Protein AF-A0A9P0K030-F1 (afdb_monomer_lite)

Radius of gyration: 20.43 Å; chains: 1; bounding box: 32×30×59 Å

Foldseek 3Di:
DDEAEDCPPCCQPPCPNHVLNVLVPDVVCVPYHYHYDCVVVVCVVCVVVVVVVVVVVVVVLVVLVVDPVSLVVQLVVCVVVVHPDSGDDDPDDDDPDPDD

Secondar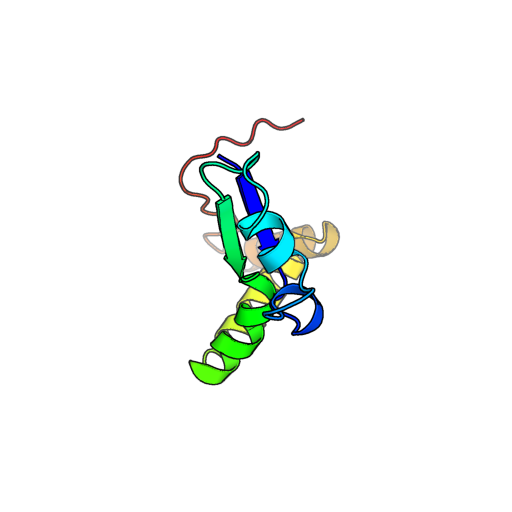y structure (DSSP, 8-state):
-EEEEE---HHHH-TTT-HHHHHHH-TT-TTEEEEE-HHHHHHHHHHHTT-HHHHHHHHHHHHHHH-HHHHHHHHHHHHHTT-S--S-----SS------

Organism: Acanthoscelides obtectus (NCBI:txid200917)

pLDDT: mean 80.6, std 14.4, range [33.12, 94.44]

Structure (mmCIF, N/CA/C/O backbone):
data_AF-A0A9P0K030-F1
#
_entry.id   AF-A0A9P0K030-F1
#
loop_
_atom_site.group_PDB
_atom_site.id
_atom_site.type_symbol
_atom_site.label_atom_id
_atom_site.label_alt_id
_atom_site.label_comp_id
_atom_site.label_asym_id
_atom_site.label_entity_id
_atom_site.label_seq_id
_atom_site.pdbx_PDB_ins_code
_atom_site.Cartn_x
_atom_site.Cartn_y
_atom_site.Cartn_z
_atom_site.occupancy
_atom_site.B_iso_or_equiv
_atom_site.auth_seq_id
_atom_site.auth_comp_id
_atom_site.auth_asym_id
_atom_site.auth_atom_id
_atom_site.pdbx_PDB_model_num
ATOM 1 N N . MET A 1 1 ? 2.141 12.245 -23.106 1.00 69.62 1 MET A N 1
ATOM 2 C CA . MET A 1 1 ? 2.811 11.379 -22.114 1.00 69.62 1 MET A CA 1
ATOM 3 C C . MET A 1 1 ? 1.877 10.221 -21.808 1.00 69.62 1 MET A C 1
ATOM 5 O O . MET A 1 1 ? 0.717 10.486 -21.515 1.00 69.62 1 MET A O 1
ATOM 9 N N . VAL A 1 2 ? 2.336 8.976 -21.950 1.00 84.75 2 VAL A N 1
ATOM 10 C CA . VAL A 1 2 ? 1.518 7.771 -21.722 1.00 84.75 2 VAL A CA 1
ATOM 11 C C . VAL A 1 2 ? 2.157 6.950 -20.614 1.00 84.75 2 VAL A C 1
ATOM 13 O O . VAL A 1 2 ? 3.331 6.599 -20.702 1.00 84.75 2 VAL A O 1
ATOM 16 N N . GLY A 1 3 ? 1.385 6.683 -19.562 1.00 86.75 3 GLY A N 1
ATOM 17 C CA . GLY A 1 3 ? 1.799 5.862 -18.431 1.00 86.75 3 GLY A CA 1
ATOM 18 C C . GLY A 1 3 ? 1.110 4.503 -18.469 1.00 86.75 3 GLY A C 1
ATOM 19 O O . GLY A 1 3 ? -0.115 4.445 -18.536 1.00 86.75 3 GLY A O 1
ATOM 20 N N . LEU A 1 4 ? 1.882 3.422 -18.389 1.00 86.62 4 LEU A N 1
ATOM 21 C CA . LEU A 1 4 ? 1.380 2.061 -18.224 1.00 86.62 4 LEU A CA 1
ATOM 22 C C . LEU A 1 4 ? 1.841 1.522 -16.872 1.00 86.62 4 LEU A C 1
ATOM 24 O O . LEU A 1 4 ? 3.036 1.504 -16.584 1.00 86.62 4 LEU A O 1
ATOM 28 N N . THR A 1 5 ? 0.914 1.047 -16.047 1.00 87.38 5 THR A N 1
ATOM 29 C CA . THR A 1 5 ? 1.260 0.329 -14.816 1.00 87.38 5 THR A CA 1
ATOM 30 C C . THR A 1 5 ? 1.042 -1.164 -15.030 1.00 87.38 5 THR A C 1
ATOM 32 O O . THR A 1 5 ? -0.053 -1.576 -15.401 1.00 87.38 5 THR A O 1
ATOM 35 N N . THR A 1 6 ? 2.069 -1.983 -14.802 1.00 86.75 6 THR A N 1
ATOM 36 C CA . THR A 1 6 ? 1.999 -3.445 -14.977 1.00 86.75 6 THR A CA 1
ATOM 37 C C . THR A 1 6 ? 2.311 -4.169 -13.679 1.00 86.75 6 THR A C 1
ATOM 39 O O . THR A 1 6 ? 3.106 -3.691 -12.877 1.00 86.75 6 THR A O 1
ATOM 42 N N . ASP A 1 7 ? 1.736 -5.349 -13.468 1.00 81.94 7 ASP A N 1
ATOM 43 C CA . ASP A 1 7 ? 2.058 -6.222 -12.330 1.00 81.94 7 ASP A CA 1
ATOM 44 C C . ASP A 1 7 ? 3.469 -6.843 -12.410 1.00 81.94 7 ASP A C 1
ATOM 46 O O . ASP A 1 7 ? 3.914 -7.516 -11.479 1.00 81.94 7 ASP A O 1
ATOM 50 N N . GLY A 1 8 ? 4.206 -6.576 -13.494 1.00 80.69 8 GLY A N 1
ATOM 51 C CA . GLY A 1 8 ? 5.552 -7.083 -13.744 1.00 80.69 8 GLY A CA 1
ATOM 52 C C . GLY A 1 8 ? 5.601 -8.568 -14.071 1.00 80.69 8 GLY A C 1
ATOM 53 O O . GLY A 1 8 ? 6.689 -9.142 -14.066 1.00 80.69 8 GLY A O 1
ATOM 54 N N . ALA A 1 9 ? 4.457 -9.202 -14.351 1.00 85.81 9 ALA A N 1
ATOM 55 C CA . ALA A 1 9 ? 4.436 -10.579 -14.811 1.00 85.81 9 ALA A CA 1
ATOM 56 C C . ALA A 1 9 ? 5.303 -10.715 -16.077 1.00 85.81 9 ALA A C 1
ATOM 58 O O . ALA A 1 9 ? 5.222 -9.850 -16.955 1.00 85.81 9 ALA A O 1
ATOM 59 N N . PRO A 1 10 ? 6.088 -11.797 -16.238 1.00 85.88 10 PRO A N 1
ATOM 60 C CA . PRO A 1 10 ? 6.929 -11.993 -17.423 1.00 85.88 10 PRO A CA 1
ATOM 61 C C . PRO A 1 10 ? 6.170 -11.869 -18.753 1.00 85.88 10 PRO A C 1
ATOM 63 O O . PRO A 1 10 ? 6.724 -11.392 -19.737 1.00 85.88 10 PRO A O 1
ATOM 66 N N . ALA A 1 11 ? 4.881 -12.226 -18.772 1.00 89.69 11 ALA A N 1
ATOM 67 C CA . ALA A 1 11 ? 4.009 -12.044 -19.931 1.00 89.69 11 ALA A CA 1
ATOM 68 C C . ALA A 1 11 ? 3.771 -10.563 -20.299 1.00 89.69 11 ALA A C 1
ATOM 70 O O . ALA A 1 11 ? 3.578 -10.253 -21.469 1.00 89.69 11 ALA A O 1
ATOM 71 N N . MET A 1 12 ? 3.806 -9.654 -19.319 1.00 89.81 12 MET A N 1
ATOM 72 C CA . MET A 1 12 ? 3.615 -8.209 -19.488 1.00 89.81 12 MET A CA 1
ATOM 73 C C . MET A 1 12 ? 4.919 -7.488 -19.860 1.00 89.81 12 MET A C 1
ATOM 75 O O . MET A 1 12 ? 4.921 -6.637 -20.751 1.00 89.81 12 MET A O 1
ATOM 79 N N . VAL A 1 13 ? 6.023 -7.837 -19.184 1.00 87.12 13 VAL A N 1
ATOM 80 C CA . VAL A 1 13 ? 7.334 -7.156 -19.295 1.00 87.12 13 VAL A CA 1
ATOM 81 C C . VAL A 1 13 ? 8.340 -7.856 -20.213 1.00 87.12 13 VAL A C 1
ATOM 83 O O . VAL A 1 13 ? 9.474 -7.399 -20.335 1.00 87.12 13 VAL A O 1
ATOM 86 N N . GLY A 1 14 ? 7.961 -8.978 -20.828 1.00 87.38 14 GLY A N 1
ATOM 87 C CA . GLY A 1 14 ? 8.853 -9.775 -21.667 1.00 87.38 14 GLY A CA 1
ATOM 88 C C . GLY A 1 14 ? 9.439 -8.992 -22.847 1.00 87.38 14 GLY A C 1
ATOM 89 O O . GLY A 1 14 ? 8.745 -8.215 -23.498 1.00 87.38 14 GLY A O 1
ATOM 90 N N . SER A 1 15 ? 10.713 -9.251 -23.141 1.00 83.00 15 SER A N 1
ATOM 91 C CA . SER A 1 15 ? 11.558 -8.460 -24.051 1.00 83.00 15 SER A CA 1
ATOM 92 C C . SER A 1 15 ? 11.207 -8.541 -25.541 1.00 83.00 15 SER A C 1
ATOM 94 O O . SER A 1 15 ? 11.719 -7.743 -26.319 1.00 83.00 15 SER A O 1
ATOM 96 N N . ASP A 1 16 ? 10.350 -9.481 -25.948 1.00 80.75 16 ASP A N 1
ATOM 97 C CA . ASP A 1 16 ? 9.992 -9.667 -27.362 1.00 80.75 16 ASP A CA 1
ATOM 98 C C . ASP A 1 16 ? 8.534 -9.319 -27.661 1.00 80.75 16 ASP A C 1
ATOM 100 O O . ASP A 1 16 ? 8.255 -8.532 -28.565 1.00 80.75 16 ASP A O 1
ATOM 104 N N . LYS A 1 17 ? 7.598 -9.917 -26.913 1.00 84.81 17 LYS A N 1
ATOM 105 C CA . LYS A 1 17 ? 6.146 -9.822 -27.159 1.00 84.81 17 LYS A CA 1
ATOM 106 C C . LYS A 1 17 ? 5.359 -9.283 -25.966 1.00 84.81 17 LYS A C 1
ATOM 108 O O . LYS A 1 17 ? 4.131 -9.325 -25.982 1.00 84.81 17 LYS A O 1
ATOM 113 N N . GLY A 1 18 ? 6.048 -8.818 -24.926 1.00 90.12 18 GLY A N 1
ATOM 114 C CA . GLY A 1 18 ? 5.392 -8.217 -23.775 1.00 90.12 18 GLY A CA 1
ATOM 115 C C . GLY A 1 18 ? 4.690 -6.917 -24.185 1.00 90.12 18 GLY A C 1
ATOM 116 O O . GLY A 1 18 ? 5.311 -6.101 -24.867 1.00 90.12 18 GLY A O 1
ATOM 117 N N . PRO A 1 19 ? 3.435 -6.678 -23.770 1.00 89.69 19 PRO A N 1
ATOM 118 C CA . PRO A 1 19 ? 2.726 -5.416 -23.971 1.00 89.69 19 PRO A CA 1
ATOM 119 C C . PRO A 1 19 ? 3.560 -4.162 -23.673 1.00 89.69 19 PRO A C 1
ATOM 121 O O . PRO A 1 19 ? 3.492 -3.199 -24.429 1.00 89.69 19 PRO A O 1
ATOM 124 N N . VAL A 1 20 ? 4.401 -4.182 -22.629 1.00 91.00 20 VAL A N 1
ATOM 125 C CA . VAL A 1 20 ? 5.313 -3.066 -22.307 1.00 91.00 20 VAL A CA 1
ATOM 126 C C . VAL A 1 20 ? 6.297 -2.793 -23.440 1.00 91.00 20 VAL A C 1
ATOM 128 O O . VAL A 1 20 ? 6.554 -1.639 -23.774 1.00 91.00 20 VAL A O 1
ATOM 131 N N . GLU A 1 21 ? 6.860 -3.848 -24.023 1.00 91.50 21 GLU A N 1
ATOM 132 C CA . GLU A 1 21 ? 7.840 -3.730 -25.095 1.00 91.50 21 GLU A CA 1
ATOM 133 C C . GLU A 1 21 ? 7.188 -3.330 -26.420 1.00 91.50 21 GLU A C 1
ATOM 135 O O . GLU A 1 21 ? 7.752 -2.534 -27.167 1.00 91.50 21 GLU A O 1
ATOM 140 N N . LEU A 1 22 ? 5.974 -3.819 -26.690 1.00 91.88 22 LEU A N 1
ATOM 141 C CA . LEU A 1 22 ? 5.194 -3.389 -27.851 1.00 91.88 22 LEU A CA 1
ATOM 142 C C . LEU A 1 22 ? 4.888 -1.887 -27.782 1.00 91.88 22 LEU A C 1
ATOM 144 O O . LEU A 1 22 ? 5.126 -1.178 -28.753 1.00 91.88 22 LEU A O 1
ATOM 148 N N . CYS A 1 23 ? 4.462 -1.381 -26.620 1.00 90.69 23 CYS A N 1
ATOM 149 C CA . CYS A 1 23 ? 4.260 0.054 -26.413 1.00 90.69 23 CYS A CA 1
ATOM 150 C C . CYS A 1 23 ? 5.565 0.860 -26.488 1.00 90.69 23 CYS A C 1
ATOM 152 O O . CYS A 1 23 ? 5.544 2.012 -26.899 1.00 90.69 23 CYS A O 1
ATOM 154 N N . ARG A 1 24 ? 6.712 0.287 -26.109 1.00 88.88 2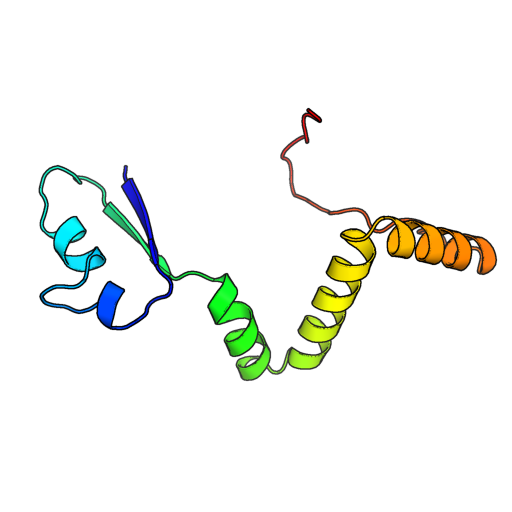4 ARG A N 1
ATOM 155 C CA . ARG A 1 24 ? 8.009 0.974 -26.222 1.00 88.88 24 ARG A CA 1
ATOM 156 C C . ARG A 1 24 ? 8.460 1.140 -27.678 1.00 88.88 24 ARG A C 1
ATOM 158 O O . ARG A 1 24 ? 9.132 2.118 -27.987 1.00 88.88 24 ARG A O 1
ATOM 165 N N . LYS A 1 25 ? 8.121 0.184 -28.547 1.00 90.44 25 LYS A N 1
ATOM 166 C CA . LYS A 1 25 ? 8.477 0.184 -29.977 1.00 90.44 25 LYS A CA 1
ATOM 167 C C . LYS A 1 25 ? 7.520 1.002 -30.847 1.00 90.44 25 LYS A C 1
ATOM 169 O O . LYS A 1 25 ? 7.840 1.266 -32.000 1.00 90.44 25 LYS A O 1
ATOM 174 N N . ASP A 1 26 ? 6.355 1.368 -30.325 1.00 89.88 26 ASP A N 1
ATOM 175 C CA . ASP A 1 26 ? 5.360 2.151 -31.051 1.00 89.88 26 ASP A CA 1
ATOM 176 C C . ASP A 1 26 ? 5.688 3.652 -30.969 1.00 89.88 26 ASP A C 1
ATOM 178 O O . ASP A 1 26 ? 5.647 4.277 -29.906 1.00 89.88 26 ASP A O 1
ATOM 182 N N . GLU A 1 27 ? 6.011 4.234 -32.125 1.00 89.75 27 GLU A N 1
ATOM 183 C CA . GLU A 1 27 ? 6.415 5.636 -32.276 1.00 89.75 27 GLU A CA 1
ATOM 184 C C . GLU A 1 27 ? 5.306 6.633 -31.899 1.00 89.75 27 GLU A C 1
ATOM 186 O O . GLU A 1 27 ? 5.594 7.802 -31.631 1.00 89.75 27 GLU A O 1
ATOM 191 N N . SER A 1 28 ? 4.044 6.194 -31.803 1.00 91.00 28 SER A N 1
ATOM 192 C CA . SER A 1 28 ? 2.953 7.039 -31.307 1.00 91.00 28 SER A CA 1
ATOM 193 C C . SER A 1 28 ? 3.111 7.409 -29.824 1.00 91.00 28 SER A C 1
ATOM 195 O O . SER A 1 28 ? 2.562 8.419 -29.371 1.00 91.00 28 SER A O 1
ATOM 197 N N . PHE A 1 29 ? 3.919 6.660 -29.062 1.00 87.38 29 PHE A N 1
ATOM 198 C CA . PHE A 1 29 ? 4.191 6.909 -27.647 1.00 87.38 29 PHE A CA 1
ATOM 199 C C . PHE A 1 29 ? 5.543 7.601 -27.417 1.00 87.38 29 PHE A C 1
ATOM 201 O O . PHE A 1 29 ? 6.417 7.093 -26.719 1.00 87.38 29 PHE A O 1
ATOM 208 N N . LEU A 1 30 ? 5.680 8.833 -27.918 1.00 78.94 30 LEU A N 1
ATOM 209 C CA . LEU A 1 30 ? 6.897 9.668 -27.825 1.00 78.94 30 LEU A CA 1
ATOM 210 C C . LEU A 1 30 ? 7.487 9.828 -26.405 1.00 78.94 30 LEU A C 1
ATOM 212 O O . LEU A 1 30 ? 8.668 10.128 -26.249 1.00 78.94 30 LEU A O 1
ATOM 216 N N . GLN A 1 31 ? 6.666 9.665 -25.362 1.00 84.19 31 GLN A N 1
ATOM 217 C CA . GLN A 1 31 ? 7.074 9.679 -23.953 1.00 84.19 31 GLN A CA 1
ATOM 218 C C . GLN A 1 31 ? 6.309 8.592 -23.192 1.00 84.19 31 GLN A C 1
ATOM 220 O O . GLN A 1 31 ? 5.307 8.872 -22.516 1.00 84.19 31 GLN A O 1
ATOM 225 N N . PHE A 1 32 ? 6.750 7.349 -23.374 1.00 86.06 32 PHE A N 1
ATOM 226 C CA . PHE A 1 32 ? 6.201 6.179 -22.702 1.00 86.06 32 PHE A CA 1
ATOM 227 C C . PHE A 1 32 ? 6.871 5.946 -21.346 1.00 86.06 32 PHE A C 1
ATOM 229 O O . PHE A 1 32 ? 8.095 5.856 -21.246 1.00 86.06 32 PHE A O 1
ATOM 236 N N . LEU A 1 33 ? 6.058 5.804 -20.303 1.00 87.06 33 LEU A N 1
ATOM 237 C CA . LEU A 1 33 ? 6.510 5.524 -18.950 1.00 87.06 33 LEU A CA 1
ATOM 238 C C . LEU A 1 33 ? 5.856 4.243 -18.446 1.00 87.06 33 LEU A C 1
ATOM 240 O O . LEU A 1 33 ? 4.634 4.125 -18.418 1.00 87.06 33 LEU A O 1
ATOM 244 N N . CYS A 1 34 ? 6.676 3.280 -18.037 1.00 85.62 34 CYS A N 1
ATOM 245 C CA . CYS A 1 34 ? 6.198 2.026 -17.477 1.00 85.62 34 CYS A CA 1
ATOM 246 C C . CYS A 1 34 ? 6.501 1.981 -15.981 1.00 85.62 34 CYS A C 1
ATOM 248 O O . CYS A 1 34 ? 7.658 2.058 -15.571 1.00 85.62 34 CYS A O 1
ATOM 250 N N . TYR A 1 35 ? 5.461 1.803 -15.178 1.00 82.50 35 TYR A N 1
ATOM 251 C CA . TYR A 1 35 ? 5.551 1.635 -13.737 1.00 82.50 35 TYR A CA 1
ATOM 252 C C . TYR A 1 35 ? 5.259 0.185 -13.359 1.00 82.50 35 TYR A C 1
ATOM 254 O O . TYR A 1 35 ? 4.364 -0.453 -13.915 1.00 82.50 35 TYR A O 1
ATOM 262 N N . HIS A 1 36 ? 5.989 -0.338 -12.378 1.00 76.19 36 HIS A N 1
ATOM 263 C CA . HIS A 1 36 ? 5.649 -1.617 -11.760 1.00 76.19 36 HIS A CA 1
ATOM 264 C C . HIS A 1 36 ? 4.581 -1.405 -10.680 1.00 76.19 36 HIS A C 1
ATOM 266 O O . HIS A 1 36 ? 4.618 -0.414 -9.951 1.00 76.19 36 HIS A O 1
ATOM 272 N N . PHE A 1 37 ? 3.606 -2.307 -10.581 1.00 77.19 37 PHE A N 1
ATOM 273 C CA . PHE A 1 37 ? 2.476 -2.174 -9.670 1.00 77.19 37 PHE A CA 1
ATOM 274 C C . PHE A 1 37 ? 2.940 -2.382 -8.222 1.00 77.19 37 PHE A C 1
ATOM 276 O O . PHE A 1 37 ? 3.126 -3.503 -7.741 1.00 77.19 37 PHE A O 1
ATOM 283 N N . ILE A 1 38 ? 3.099 -1.267 -7.507 1.00 65.38 38 ILE A N 1
ATOM 284 C CA . ILE A 1 38 ? 3.611 -1.204 -6.128 1.00 65.38 38 ILE A CA 1
ATOM 285 C C . ILE A 1 38 ? 2.757 -2.030 -5.149 1.00 65.38 38 ILE A C 1
ATOM 287 O O . ILE A 1 38 ? 3.271 -2.525 -4.148 1.00 65.38 38 ILE A O 1
ATOM 291 N N . ILE A 1 39 ? 1.472 -2.259 -5.442 1.00 64.19 39 ILE A N 1
ATOM 292 C CA . ILE A 1 39 ? 0.568 -2.989 -4.538 1.00 64.19 39 ILE A CA 1
ATOM 293 C C . ILE A 1 39 ? 0.978 -4.465 -4.386 1.00 64.19 39 ILE A C 1
ATOM 295 O O . ILE A 1 39 ? 0.925 -4.993 -3.277 1.00 64.19 39 ILE A O 1
ATOM 299 N N . HIS A 1 40 ? 1.463 -5.125 -5.447 1.00 62.66 40 HIS A N 1
ATOM 300 C CA . HIS A 1 40 ? 1.994 -6.492 -5.325 1.00 62.66 40 HIS A CA 1
ATOM 301 C C . HIS A 1 40 ? 3.335 -6.499 -4.576 1.00 62.66 40 HIS A C 1
ATOM 303 O O . HIS A 1 40 ? 3.605 -7.376 -3.750 1.00 62.66 40 HIS A O 1
ATOM 309 N N . GLN A 1 41 ? 4.160 -5.472 -4.800 1.00 60.59 41 GLN A N 1
ATOM 310 C CA . GLN A 1 41 ? 5.401 -5.306 -4.054 1.00 60.59 41 GLN A CA 1
ATOM 311 C C . GLN A 1 41 ? 5.168 -5.019 -2.575 1.00 60.59 41 GLN A C 1
ATOM 313 O O . GLN A 1 41 ? 6.040 -5.331 -1.785 1.00 60.59 41 GLN A O 1
ATOM 318 N N . GLN A 1 42 ? 4.026 -4.487 -2.147 1.00 65.81 42 GLN A N 1
ATOM 319 C CA . GLN A 1 42 ? 3.827 -4.135 -0.741 1.00 65.81 42 GLN A CA 1
ATOM 320 C C . GLN A 1 42 ? 3.892 -5.356 0.197 1.00 65.81 42 GLN A C 1
ATOM 322 O O . GLN A 1 42 ? 4.448 -5.265 1.292 1.00 65.81 42 GLN A O 1
ATOM 327 N N . ALA A 1 43 ? 3.395 -6.519 -0.239 1.00 68.81 43 ALA A N 1
ATOM 328 C CA . ALA A 1 43 ? 3.507 -7.767 0.521 1.00 68.81 43 ALA A CA 1
ATOM 329 C C . ALA A 1 43 ? 4.947 -8.313 0.525 1.00 68.81 43 ALA A C 1
ATOM 331 O O . ALA A 1 43 ? 5.470 -8.686 1.575 1.00 68.81 43 ALA A O 1
ATOM 332 N N . LEU A 1 44 ? 5.606 -8.307 -0.638 1.00 68.81 44 LEU A N 1
ATOM 333 C CA . LEU A 1 44 ? 6.997 -8.746 -0.806 1.00 68.81 44 LEU A CA 1
ATOM 334 C C . LEU A 1 44 ? 7.990 -7.840 -0.067 1.00 68.81 44 LEU A C 1
ATOM 336 O O . LEU A 1 44 ? 8.874 -8.324 0.627 1.00 68.81 44 LEU A O 1
ATOM 340 N N . CYS A 1 45 ? 7.807 -6.530 -0.163 1.00 69.62 45 CYS A N 1
ATOM 341 C CA . CYS A 1 45 ? 8.572 -5.490 0.511 1.00 69.62 45 CYS A CA 1
ATOM 342 C C . CYS A 1 45 ? 8.322 -5.534 2.020 1.00 69.62 45 CYS A C 1
ATOM 344 O O . CYS A 1 45 ? 9.269 -5.508 2.797 1.00 69.62 45 CYS A O 1
ATOM 346 N N . GLY A 1 46 ? 7.071 -5.727 2.454 1.00 70.75 46 GLY A N 1
ATOM 347 C CA . GLY A 1 46 ? 6.752 -5.992 3.857 1.00 70.75 46 GLY A CA 1
ATOM 348 C C . GLY A 1 46 ? 7.480 -7.222 4.406 1.00 70.75 46 GLY A C 1
ATOM 349 O O . GLY A 1 46 ? 7.949 -7.204 5.544 1.00 70.75 46 GLY A O 1
ATOM 350 N N . HIS A 1 47 ? 7.643 -8.267 3.593 1.00 73.50 47 HIS A N 1
ATOM 351 C CA . HIS A 1 47 ? 8.422 -9.440 3.970 1.00 73.50 47 HIS A CA 1
ATOM 352 C C . HIS A 1 47 ? 9.929 -9.164 4.002 1.00 73.50 47 HIS A C 1
ATOM 354 O O . HIS A 1 47 ? 10.577 -9.422 5.016 1.00 73.50 47 HIS A O 1
ATOM 360 N N . PHE A 1 48 ? 10.462 -8.591 2.925 1.00 77.19 48 PHE A N 1
ATOM 361 C CA . PHE A 1 48 ? 11.880 -8.297 2.739 1.00 77.19 48 PHE A CA 1
ATOM 362 C C . PHE A 1 48 ? 12.417 -7.298 3.773 1.00 77.19 48 PHE A C 1
ATOM 364 O O . PHE A 1 48 ? 13.439 -7.544 4.408 1.00 77.19 48 PHE A O 1
ATOM 371 N N . LEU A 1 49 ? 11.681 -6.212 4.020 1.00 82.38 49 LEU A N 1
ATOM 372 C CA . LEU A 1 49 ? 12.000 -5.200 5.030 1.00 82.38 49 LEU A CA 1
ATOM 373 C C . LEU A 1 49 ? 11.634 -5.637 6.457 1.00 82.38 49 LEU A C 1
ATOM 375 O O . LEU A 1 49 ? 11.793 -4.860 7.395 1.00 82.38 49 LEU A O 1
ATOM 379 N N . LYS A 1 50 ? 11.127 -6.865 6.644 1.00 82.56 50 LYS A N 1
ATOM 380 C CA . LYS A 1 50 ? 10.666 -7.408 7.935 1.00 82.56 50 LYS A CA 1
ATOM 381 C C . LYS A 1 50 ? 9.567 -6.567 8.611 1.00 82.56 50 LYS A C 1
ATOM 383 O O . LYS A 1 50 ? 9.392 -6.628 9.823 1.00 82.56 50 LYS A O 1
ATOM 388 N N . LEU A 1 51 ? 8.761 -5.859 7.823 1.00 85.50 51 LEU A N 1
ATOM 389 C CA . LEU A 1 51 ? 7.615 -5.046 8.251 1.00 85.50 51 LEU A CA 1
ATOM 390 C C . LEU A 1 51 ? 6.282 -5.814 8.233 1.00 85.50 51 LEU A C 1
ATOM 392 O O . LEU A 1 51 ? 5.209 -5.214 8.262 1.00 85.50 51 LEU A O 1
ATOM 396 N N . ASN A 1 52 ? 6.304 -7.148 8.178 1.00 83.94 52 ASN A N 1
ATOM 397 C CA . ASN A 1 52 ? 5.092 -7.977 8.120 1.00 83.94 52 ASN A CA 1
ATOM 398 C C . ASN A 1 52 ? 4.090 -7.675 9.247 1.00 83.94 52 ASN A C 1
ATOM 400 O O . ASN A 1 52 ? 2.878 -7.714 9.038 1.00 83.94 52 ASN A O 1
ATOM 404 N N . ASN A 1 53 ? 4.587 -7.398 10.453 1.00 86.69 53 ASN A N 1
ATOM 405 C CA . ASN A 1 53 ? 3.774 -7.000 11.601 1.00 86.69 53 ASN A CA 1
ATOM 406 C C . ASN A 1 53 ? 3.075 -5.650 11.363 1.00 86.69 53 ASN A C 1
ATOM 408 O O . ASN A 1 53 ? 1.866 -5.550 11.575 1.00 86.69 53 ASN A O 1
ATOM 412 N N . VAL A 1 54 ? 3.806 -4.656 10.853 1.00 87.00 54 VAL A N 1
ATOM 413 C CA . VAL A 1 54 ? 3.280 -3.332 10.493 1.00 87.00 54 VAL A CA 1
ATOM 414 C C . VAL A 1 54 ? 2.252 -3.460 9.372 1.00 87.00 54 VAL A C 1
ATOM 416 O O . VAL A 1 54 ? 1.143 -2.954 9.497 1.00 87.00 54 VAL A O 1
ATOM 419 N N . MET A 1 55 ? 2.547 -4.226 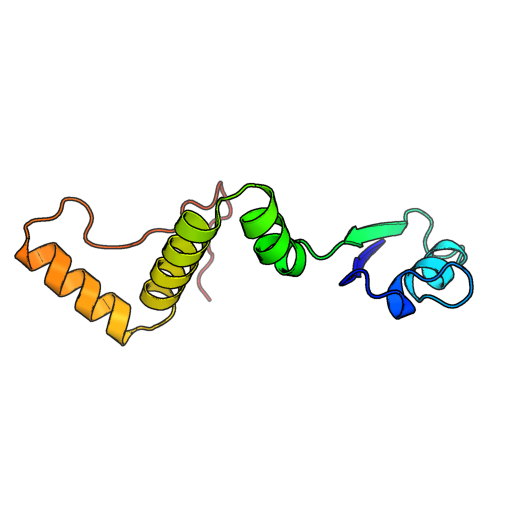8.321 1.00 85.12 55 MET A N 1
ATOM 420 C CA . MET A 1 55 ? 1.618 -4.449 7.210 1.00 85.12 55 MET A CA 1
ATOM 421 C C . MET A 1 55 ? 0.326 -5.141 7.654 1.00 85.12 55 MET A C 1
ATOM 423 O O . MET A 1 55 ? -0.764 -4.745 7.238 1.00 85.12 55 MET A O 1
ATOM 427 N N . LYS A 1 56 ? 0.410 -6.131 8.552 1.00 85.94 56 LYS A N 1
ATOM 428 C CA . LYS A 1 56 ? -0.778 -6.758 9.156 1.00 85.94 56 LYS A CA 1
ATOM 429 C C . LYS A 1 56 ? -1.621 -5.746 9.934 1.00 85.94 56 LYS A C 1
ATOM 431 O O . LYS A 1 56 ? -2.849 -5.805 9.858 1.00 85.94 56 LYS A O 1
ATOM 436 N N . LEU A 1 57 ? -0.983 -4.833 10.667 1.00 88.69 57 LEU A N 1
ATOM 437 C CA . LEU A 1 57 ? -1.670 -3.766 11.391 1.00 88.69 57 LEU A CA 1
ATOM 438 C C . LEU A 1 57 ? -2.353 -2.789 10.424 1.00 88.69 57 LEU A C 1
ATOM 440 O O . LEU A 1 57 ? -3.550 -2.548 10.560 1.00 88.69 57 LEU A O 1
ATOM 444 N N . VAL A 1 58 ? -1.639 -2.312 9.401 1.00 86.12 58 VAL A N 1
ATOM 445 C CA . VAL A 1 58 ? -2.179 -1.409 8.371 1.00 86.12 58 VAL A CA 1
ATOM 446 C C . VAL A 1 58 ? -3.402 -2.026 7.690 1.00 86.12 58 VAL A C 1
ATOM 448 O O . VAL A 1 58 ? -4.443 -1.382 7.593 1.00 86.12 58 VAL A O 1
ATOM 451 N N . VAL A 1 59 ? -3.339 -3.303 7.299 1.00 86.31 59 VAL A N 1
ATOM 452 C CA . VAL A 1 59 ? -4.483 -4.005 6.690 1.00 86.31 59 VAL A CA 1
ATOM 453 C C . VAL A 1 59 ? -5.680 -4.086 7.644 1.00 86.31 59 VAL A C 1
ATOM 455 O O . VAL A 1 59 ? -6.821 -3.927 7.204 1.00 86.31 59 VAL A O 1
ATOM 458 N N . LYS A 1 60 ? -5.463 -4.318 8.947 1.00 88.75 60 LYS A N 1
ATOM 459 C CA . LYS A 1 60 ? -6.551 -4.300 9.942 1.00 88.75 60 LYS A CA 1
ATOM 460 C C . LYS A 1 60 ? -7.188 -2.913 10.050 1.00 88.75 60 LYS A C 1
ATOM 462 O O . LYS A 1 60 ? -8.412 -2.822 9.993 1.00 88.75 60 LYS A O 1
ATOM 467 N N . ILE A 1 61 ? -6.380 -1.857 10.129 1.00 88.88 61 ILE A N 1
ATOM 468 C CA . ILE A 1 61 ? -6.850 -0.46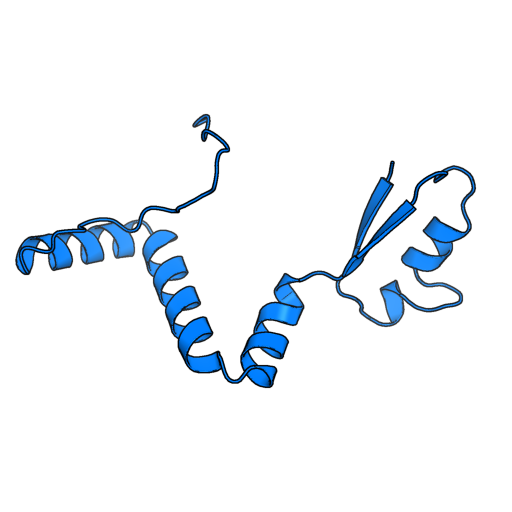4 10.194 1.00 88.88 61 ILE A CA 1
ATOM 469 C C . ILE A 1 61 ? -7.677 -0.120 8.948 1.00 88.88 61 ILE A C 1
ATOM 471 O O . ILE A 1 61 ? -8.796 0.378 9.061 1.00 88.88 61 ILE A O 1
ATOM 475 N N . VAL A 1 62 ? -7.185 -0.473 7.756 1.00 85.94 62 VAL A N 1
ATOM 476 C CA . VAL A 1 62 ? -7.912 -0.266 6.494 1.00 85.94 62 VAL A CA 1
ATOM 477 C C . VAL A 1 62 ? -9.238 -1.031 6.480 1.00 85.94 62 VAL A C 1
ATOM 479 O O . VAL A 1 62 ? -10.243 -0.483 6.038 1.00 85.94 62 VAL A O 1
ATOM 482 N N . LYS A 1 63 ? -9.292 -2.264 7.001 1.00 87.50 63 LYS A N 1
ATOM 483 C CA . LYS A 1 63 ? -10.544 -3.040 7.099 1.00 87.50 63 LYS A CA 1
ATOM 484 C C . LYS A 1 63 ? -11.559 -2.412 8.052 1.00 87.50 63 LYS A C 1
ATOM 486 O O . LYS A 1 63 ? -12.744 -2.393 7.716 1.00 87.50 63 LYS A O 1
ATOM 491 N N . ILE A 1 64 ? -11.111 -1.911 9.206 1.00 90.00 64 ILE A N 1
ATOM 492 C CA . ILE A 1 64 ? -11.968 -1.181 10.152 1.00 90.00 64 ILE A CA 1
ATOM 493 C C . ILE A 1 64 ? -12.536 0.054 9.455 1.00 90.00 64 ILE A C 1
ATOM 495 O O . ILE A 1 64 ? -13.750 0.240 9.439 1.00 90.00 64 ILE A O 1
ATOM 499 N N . ARG A 1 65 ? -11.683 0.833 8.777 1.00 86.75 65 ARG A N 1
ATOM 500 C CA . ARG A 1 65 ? -12.104 2.029 8.044 1.00 86.75 65 ARG A CA 1
ATOM 501 C C . ARG A 1 65 ? -12.983 1.722 6.837 1.00 86.75 65 ARG A C 1
ATOM 503 O O . ARG A 1 65 ? -13.858 2.515 6.548 1.00 86.75 65 ARG A O 1
ATOM 510 N N . ALA A 1 66 ? -12.810 0.620 6.117 1.00 87.31 66 ALA A N 1
ATOM 511 C CA . ALA A 1 66 ? -13.610 0.333 4.921 1.00 87.31 66 ALA A CA 1
ATOM 512 C C . ALA A 1 66 ? -15.051 -0.092 5.255 1.00 87.31 66 ALA A C 1
ATOM 514 O O . ALA A 1 66 ? -15.973 0.152 4.478 1.00 87.31 66 ALA A O 1
ATOM 515 N N . ARG A 1 67 ? -15.271 -0.716 6.418 1.00 90.88 67 ARG A N 1
ATOM 516 C CA . ARG A 1 67 ? -16.558 -1.326 6.780 1.00 90.88 67 ARG A CA 1
ATOM 517 C C . ARG A 1 67 ? -17.337 -0.441 7.748 1.00 90.88 67 ARG A C 1
ATOM 519 O O . ARG A 1 67 ? -16.916 -0.252 8.884 1.00 90.88 67 ARG A O 1
ATOM 526 N N . ALA A 1 68 ? -18.521 0.018 7.339 1.00 90.56 68 ALA A N 1
ATOM 527 C CA . ALA A 1 68 ? -19.347 0.939 8.128 1.00 90.56 68 ALA A CA 1
ATOM 528 C C . ALA A 1 68 ? -19.638 0.445 9.558 1.00 90.56 68 ALA A C 1
ATOM 530 O O . ALA A 1 68 ? -19.514 1.218 10.503 1.00 90.56 68 ALA A O 1
ATOM 531 N N . LEU A 1 69 ? -19.968 -0.840 9.733 1.00 94.31 69 LEU A N 1
ATOM 532 C CA . LEU A 1 69 ? -20.201 -1.421 11.061 1.00 94.31 69 LEU A CA 1
ATOM 533 C C . LEU A 1 69 ? -18.940 -1.386 11.935 1.00 94.31 69 LEU A C 1
ATOM 535 O O . LEU A 1 69 ? -19.012 -1.026 13.103 1.00 94.31 69 LEU A O 1
ATOM 539 N N . GLN A 1 70 ? -17.783 -1.730 11.368 1.00 93.44 70 GLN A N 1
ATOM 540 C CA . GLN A 1 70 ? -16.522 -1.754 12.111 1.00 93.44 70 GLN A CA 1
ATOM 541 C C . GLN A 1 70 ? -16.092 -0.345 12.524 1.00 93.44 70 GLN A C 1
ATOM 543 O O . GLN A 1 70 ? -15.637 -0.170 13.647 1.00 93.44 70 GLN A O 1
ATOM 548 N N . ARG A 1 71 ? -16.309 0.664 11.667 1.00 91.62 71 ARG A N 1
ATOM 549 C CA . ARG A 1 71 ? -16.106 2.075 12.031 1.00 91.62 71 ARG A CA 1
ATOM 550 C C . ARG A 1 71 ? -16.959 2.492 13.230 1.00 91.62 71 ARG A C 1
ATOM 552 O O . ARG A 1 71 ? -16.433 3.099 14.151 1.00 91.62 71 ARG A O 1
ATOM 559 N N . ARG A 1 72 ? -18.254 2.147 13.236 1.00 93.25 72 ARG A N 1
ATOM 560 C CA . ARG A 1 72 ? -19.165 2.480 14.349 1.00 93.25 72 ARG A CA 1
ATOM 561 C C . ARG A 1 72 ? -18.736 1.802 15.649 1.00 93.25 72 ARG A C 1
ATOM 563 O O . ARG A 1 72 ? -18.647 2.474 16.662 1.00 93.25 72 ARG A O 1
ATOM 570 N N . LEU A 1 73 ? -18.412 0.508 15.596 1.00 93.81 73 LEU A N 1
ATOM 571 C CA . LEU A 1 73 ? -17.928 -0.241 16.762 1.00 93.81 73 LEU A CA 1
ATOM 572 C C . LEU A 1 73 ? -16.606 0.317 17.299 1.00 93.81 73 LEU A C 1
ATOM 574 O O . LEU A 1 73 ? -16.440 0.432 18.507 1.00 93.81 73 LEU A O 1
ATOM 578 N N . PHE A 1 74 ? -15.680 0.677 16.407 1.00 92.31 74 PHE A N 1
ATOM 579 C CA . PHE A 1 74 ? -14.427 1.322 16.790 1.00 92.31 74 PHE A CA 1
ATOM 580 C C . PHE A 1 74 ? -14.678 2.660 17.487 1.00 92.31 74 PHE A C 1
ATOM 582 O O . PHE A 1 74 ? -14.078 2.909 18.523 1.00 9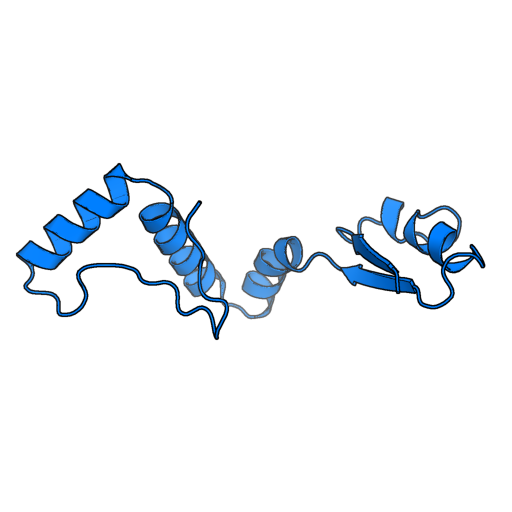2.31 74 PHE A O 1
ATOM 589 N N . LYS A 1 75 ? -15.587 3.483 16.950 1.00 91.38 75 LYS A N 1
ATOM 590 C CA . LYS A 1 75 ? -15.959 4.766 17.551 1.00 91.38 75 LYS A CA 1
ATOM 591 C C . LYS A 1 75 ? -16.551 4.589 18.947 1.00 91.38 75 LYS A C 1
ATOM 593 O O . LYS A 1 75 ? -16.047 5.194 19.876 1.00 91.38 75 LYS A O 1
ATOM 598 N N . THR A 1 76 ? -17.525 3.690 19.112 1.00 93.81 76 THR A N 1
ATOM 599 C CA . THR A 1 76 ? -18.099 3.380 20.432 1.00 93.81 76 THR A CA 1
ATOM 600 C C . THR A 1 76 ? -17.031 2.928 21.424 1.00 93.81 76 THR A C 1
ATOM 602 O O . THR A 1 76 ? -16.988 3.424 22.539 1.00 93.81 76 THR A O 1
ATOM 605 N N . LEU A 1 77 ? -16.125 2.037 21.010 1.00 93.19 77 LEU A N 1
ATOM 606 C CA . LEU A 1 77 ? -15.025 1.601 21.869 1.00 93.19 77 LEU A CA 1
ATOM 607 C C . LEU A 1 77 ? -14.079 2.755 22.235 1.00 93.19 77 LEU A C 1
ATOM 609 O O . LEU A 1 77 ? -13.594 2.806 23.358 1.00 93.19 77 LEU A O 1
ATOM 613 N N . ALA A 1 78 ? -13.779 3.642 21.284 1.00 91.38 78 ALA A N 1
ATOM 614 C CA . ALA A 1 78 ? -12.905 4.789 21.500 1.00 91.38 78 ALA A CA 1
ATOM 615 C C . ALA A 1 78 ? -13.538 5.811 22.456 1.00 91.38 78 ALA A C 1
ATOM 617 O O . ALA A 1 78 ? -12.838 6.334 23.319 1.00 91.38 78 ALA A O 1
ATOM 618 N N . ASP A 1 79 ? -14.847 6.036 22.333 1.00 92.44 79 ASP A N 1
ATOM 619 C CA . ASP A 1 79 ? -15.632 6.879 23.235 1.00 92.44 79 ASP A CA 1
ATOM 620 C C . ASP A 1 79 ? -15.657 6.277 24.659 1.00 92.44 79 ASP A C 1
ATOM 622 O O . ASP A 1 79 ? -15.416 6.990 25.631 1.00 92.44 79 ASP A O 1
ATOM 626 N N . ASP A 1 80 ? -15.852 4.957 24.794 1.00 94.31 80 ASP A N 1
ATOM 627 C CA . ASP A 1 80 ? -15.898 4.256 26.091 1.00 94.31 80 ASP A CA 1
ATOM 628 C C . ASP A 1 80 ? -14.579 4.337 26.881 1.00 94.31 80 ASP A C 1
ATOM 630 O O . ASP A 1 80 ? -14.585 4.282 28.112 1.00 94.31 80 ASP A O 1
ATOM 634 N N . ILE A 1 81 ? -13.440 4.444 26.189 1.00 94.44 81 ILE A N 1
ATOM 635 C CA . ILE A 1 81 ? -12.112 4.556 26.818 1.00 94.44 81 ILE A CA 1
ATOM 636 C C . ILE A 1 81 ? -11.602 6.002 26.899 1.00 94.44 81 ILE A C 1
ATOM 638 O O . ILE A 1 81 ? -10.422 6.199 27.192 1.00 94.44 81 ILE A O 1
ATOM 642 N N . ASP A 1 82 ? -12.459 6.987 26.611 1.00 90.94 82 ASP A N 1
ATOM 643 C CA . ASP A 1 82 ? -12.125 8.418 26.563 1.00 90.94 82 ASP A CA 1
ATOM 644 C C . ASP A 1 82 ? -10.893 8.704 25.679 1.00 90.94 82 ASP A C 1
ATOM 646 O O . ASP A 1 82 ? -9.936 9.395 26.043 1.00 90.94 82 ASP A O 1
ATOM 650 N N . CYS A 1 83 ? -10.863 8.076 24.499 1.00 89.38 83 CYS A N 1
ATOM 651 C CA . CYS A 1 83 ? -9.747 8.216 23.579 1.00 89.38 83 CYS A CA 1
ATOM 652 C C . CYS A 1 83 ? -9.775 9.590 22.905 1.00 89.38 83 CYS A C 1
ATOM 654 O O . CYS A 1 83 ? -10.785 10.000 22.339 1.00 89.38 83 CYS A O 1
ATOM 656 N N . GLN A 1 84 ? -8.619 10.254 22.833 1.00 85.94 84 GLN A N 1
ATOM 657 C CA . GLN A 1 84 ? -8.488 11.535 22.122 1.00 85.94 84 GLN A CA 1
ATOM 658 C C . GLN A 1 84 ? -8.846 11.438 20.627 1.00 85.94 84 GLN A C 1
ATOM 660 O O . GLN A 1 84 ? -9.243 12.431 20.021 1.00 85.94 84 GLN A O 1
ATOM 665 N N . TYR A 1 85 ? -8.702 10.252 20.022 1.00 83.12 85 TYR A N 1
ATOM 666 C CA . TYR A 1 85 ? -8.971 10.013 18.605 1.00 83.12 85 TYR A CA 1
ATOM 667 C C . TYR A 1 85 ? -10.068 8.960 18.434 1.00 83.12 85 TYR A C 1
ATOM 669 O O . TYR A 1 85 ? -9.817 7.758 18.493 1.00 83.12 85 TYR A O 1
ATOM 677 N N . VAL A 1 86 ? -11.287 9.425 18.169 1.00 83.25 86 VAL A N 1
ATOM 678 C CA . VAL A 1 86 ? -12.486 8.577 18.031 1.00 83.25 86 VAL A CA 1
ATOM 679 C C . VAL A 1 86 ? -12.714 8.066 16.603 1.00 83.25 86 VAL A C 1
ATOM 681 O O . VAL A 1 86 ? -13.596 7.246 16.347 1.00 83.25 86 VAL A O 1
ATOM 684 N N . GLU A 1 87 ? -11.910 8.538 15.647 1.00 82.38 87 GLU A N 1
ATOM 685 C CA . GLU A 1 87 ? -12.045 8.202 14.233 1.00 82.38 87 GLU A CA 1
ATOM 686 C C . GLU A 1 87 ? -10.688 8.077 13.524 1.00 82.38 87 GLU A C 1
ATOM 688 O O . GLU A 1 87 ? -9.726 8.785 13.815 1.00 82.38 87 GLU A O 1
ATOM 693 N N . LEU A 1 88 ? -10.618 7.154 12.561 1.00 81.12 88 LEU A N 1
ATOM 694 C CA . LEU A 1 88 ? -9.429 6.890 11.752 1.00 81.12 88 LEU A CA 1
ATOM 695 C C . LEU A 1 88 ? -9.419 7.784 10.503 1.00 81.12 88 LEU A C 1
ATOM 697 O O . LEU A 1 88 ? -9.828 7.349 9.420 1.00 81.12 88 LEU A O 1
ATOM 701 N N . LEU A 1 89 ? -8.932 9.017 10.655 1.00 76.50 89 LEU A N 1
ATOM 702 C CA . LEU A 1 89 ? -8.729 9.945 9.540 1.00 76.50 89 LEU A CA 1
ATOM 703 C C . LEU A 1 89 ? -7.599 9.470 8.613 1.00 76.50 89 LEU A C 1
ATOM 705 O O . LEU A 1 89 ? -6.576 8.939 9.048 1.00 76.50 89 LEU A O 1
ATOM 709 N N . LEU A 1 90 ? -7.789 9.665 7.308 1.00 65.81 90 LEU A N 1
ATOM 710 C CA . LEU A 1 90 ? -6.722 9.531 6.322 1.00 65.81 90 LEU A CA 1
ATOM 711 C C . LEU A 1 90 ? -5.949 10.845 6.268 1.00 65.81 90 LEU A C 1
ATOM 713 O O . LEU A 1 90 ? -6.500 11.867 5.868 1.00 65.81 90 LEU A O 1
ATOM 717 N N . HIS A 1 91 ? -4.670 10.809 6.628 1.00 61.22 91 HIS A N 1
ATOM 718 C CA . HIS A 1 91 ? -3.761 11.869 6.226 1.00 61.22 91 HIS A CA 1
ATOM 719 C C . HIS A 1 91 ? -3.400 11.635 4.758 1.00 61.22 91 HIS A C 1
ATOM 721 O O . HIS A 1 91 ? -2.551 10.806 4.434 1.00 61.22 91 HIS A O 1
ATOM 727 N N . SER A 1 92 ? -4.132 12.295 3.872 1.00 52.44 92 SER A N 1
ATOM 728 C CA . SER A 1 92 ? -3.729 12.482 2.483 1.00 52.44 92 SER A CA 1
ATOM 729 C C . SER A 1 92 ? -3.184 13.896 2.391 1.00 52.44 92 SER A C 1
ATOM 731 O O . SER A 1 92 ? -3.933 14.844 2.631 1.00 52.44 92 SER A O 1
ATOM 733 N N . ASP A 1 93 ? -1.899 14.035 2.072 1.00 51.84 93 ASP A N 1
ATOM 734 C CA . ASP A 1 93 ? -1.321 15.323 1.704 1.00 51.84 93 ASP A CA 1
ATOM 735 C C . ASP A 1 93 ? -2.117 15.878 0.513 1.00 51.84 93 ASP A C 1
ATOM 737 O O . ASP A 1 93 ? -2.009 15.391 -0.609 1.00 51.84 93 ASP A O 1
ATOM 741 N N . GLY A 1 94 ? -2.999 16.838 0.797 1.00 52.44 94 GLY A N 1
ATOM 742 C CA . GLY A 1 94 ? -3.612 17.757 -0.157 1.00 52.44 94 GLY A CA 1
ATOM 743 C C . GLY A 1 94 ? -4.118 17.179 -1.481 1.00 52.44 94 GLY A C 1
ATOM 744 O O . GLY A 1 94 ? -3.637 17.574 -2.535 1.00 52.44 94 GLY A O 1
ATOM 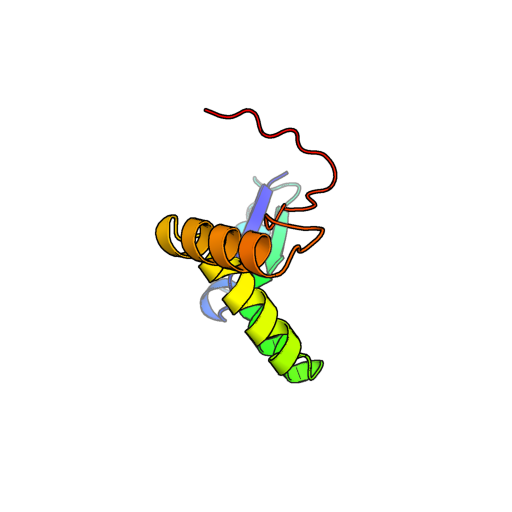745 N N . LEU A 1 95 ? -5.186 16.384 -1.450 1.00 40.88 95 LEU A N 1
ATOM 746 C CA . LEU A 1 95 ? -6.259 16.531 -2.436 1.00 40.88 95 LEU A CA 1
ATOM 747 C C . LEU A 1 95 ? -7.561 16.576 -1.652 1.00 40.88 95 LEU A C 1
ATOM 749 O O . LEU A 1 95 ? -8.004 15.573 -1.095 1.00 40.88 95 LEU A O 1
ATOM 753 N N . VAL A 1 96 ? -8.114 17.784 -1.556 1.00 41.03 96 VAL A N 1
ATOM 754 C CA . VAL A 1 96 ? -9.467 18.039 -1.070 1.00 41.03 96 VAL A CA 1
ATOM 755 C C . VAL A 1 96 ? -10.387 17.027 -1.740 1.00 41.03 96 VAL A C 1
ATOM 757 O O . VAL A 1 96 ? -10.552 17.032 -2.960 1.00 41.03 96 VAL A O 1
ATOM 760 N N . GLY A 1 97 ? -10.941 16.129 -0.928 1.00 40.12 97 GLY A N 1
ATOM 761 C CA . GLY A 1 97 ? -12.062 15.309 -1.328 1.00 40.12 97 GLY A CA 1
ATOM 762 C C . GLY A 1 97 ? -13.209 16.249 -1.645 1.00 40.12 97 GLY A C 1
ATOM 763 O O . GLY A 1 97 ? -13.801 16.830 -0.739 1.00 40.12 97 GLY A O 1
ATOM 764 N N . HIS A 1 98 ? -13.500 16.421 -2.929 1.00 33.12 98 HIS A N 1
ATOM 765 C CA . HIS A 1 98 ? -14.857 16.749 -3.303 1.00 33.12 98 HIS A CA 1
ATOM 766 C C . HIS A 1 98 ? -15.642 15.450 -3.150 1.00 33.12 98 HIS A C 1
ATOM 768 O O . HIS A 1 98 ? -15.469 14.510 -3.926 1.00 33.12 98 HIS A O 1
ATOM 774 N N . GLU A 1 99 ? -16.432 15.377 -2.084 1.00 38.81 99 GLU A N 1
ATOM 775 C CA . GLU A 1 99 ? -17.541 14.441 -2.003 1.00 38.81 99 GLU A CA 1
ATOM 776 C C . GLU A 1 99 ? -18.432 14.665 -3.234 1.00 38.81 99 GLU A C 1
ATOM 778 O O . GLU A 1 99 ? -18.858 15.792 -3.493 1.00 38.81 99 GLU A O 1
ATOM 783 N N . CYS A 1 100 ? -18.618 13.602 -4.016 1.00 37.03 100 CYS A N 1
ATOM 784 C CA . CYS A 1 100 ? -19.822 13.225 -4.755 1.00 37.03 100 CYS A CA 1
ATOM 785 C C . CYS A 1 100 ? -19.711 11.722 -5.043 1.00 37.03 100 CYS A C 1
ATOM 787 O O . CYS A 1 100 ? -18.675 11.311 -5.616 1.00 37.03 100 CYS A O 1
#

Sequence (100 aa):
MVGLTTDGAPAMVGSDKGPVELCRKDESFLQFLCYHFIIHQQALCGHFLKLNNVMKLVVKIVKIRARALQRRLFKTLADDIDCQYVELLLHSDGLVGHEC